Protein AF-A0A527ZCN1-F1 (afdb_monomer_lite)

Sequence (40 aa):
TFCTREYAPVCARRRGELRTFPNACEARAADYRIVDDGPC

Radius of gyration: 9.03 Å; chains: 1; bounding box: 24×11×20 Å

Foldseek 3Di:
DDDDPQQFWFWWDDPRDIFIDSDPVVCVVVVTHTDGSHGD

pLDDT: mean 94.34, std 4.93, range [67.81, 98.19]

Structure (mmCIF, N/CA/C/O backbone):
data_AF-A0A527ZCN1-F1
#
_entry.id   AF-A0A527ZCN1-F1
#
loop_
_atom_site.group_PDB
_atom_site.id
_atom_site.type_symbol
_atom_site.label_atom_id
_atom_site.label_alt_id
_atom_site.label_comp_id
_atom_site.label_asym_id
_atom_site.label_entity_id
_atom_site.label_seq_id
_atom_site.pdbx_PDB_ins_code
_atom_site.Cartn_x
_atom_site.Cartn_y
_atom_site.Cartn_z
_atom_site.occupancy
_atom_site.B_iso_or_equiv
_atom_site.auth_seq_id
_atom_site.auth_comp_id
_atom_site.auth_asym_id
_atom_site.auth_atom_id
_atom_site.pdbx_PDB_model_num
ATOM 1 N N . THR A 1 1 ? 12.749 -5.704 7.887 1.00 67.81 1 THR A N 1
ATOM 2 C CA . THR A 1 1 ? 12.223 -5.981 6.537 1.00 67.81 1 THR A CA 1
ATOM 3 C C . THR A 1 1 ? 12.942 -5.119 5.530 1.00 67.81 1 THR A C 1
ATOM 5 O O . THR A 1 1 ? 13.125 -3.941 5.802 1.00 67.81 1 THR A O 1
ATOM 8 N N . PHE A 1 2 ? 1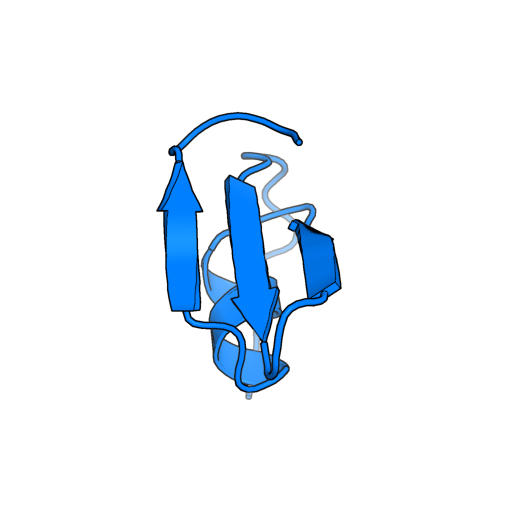3.388 -5.699 4.418 1.00 85.56 2 PHE A N 1
ATOM 9 C CA . PHE A 1 2 ? 13.934 -4.965 3.277 1.00 85.56 2 PHE A CA 1
ATOM 10 C C . PHE A 1 2 ? 12.882 -4.980 2.165 1.00 85.56 2 PHE A C 1
ATOM 12 O O . PHE A 1 2 ? 12.367 -6.050 1.849 1.00 85.56 2 PHE A O 1
ATOM 19 N N . CYS A 1 3 ? 12.554 -3.815 1.608 1.00 92.31 3 CYS A N 1
ATOM 20 C CA . CYS A 1 3 ? 11.639 -3.679 0.476 1.00 92.31 3 CYS A CA 1
ATOM 21 C C . CYS A 1 3 ? 12.372 -3.067 -0.716 1.00 92.31 3 CYS A C 1
ATOM 23 O O . CYS A 1 3 ? 13.283 -2.252 -0.549 1.00 92.31 3 CYS A O 1
ATOM 25 N N . THR A 1 4 ? 11.981 -3.475 -1.921 1.00 91.25 4 THR A N 1
ATOM 26 C CA . THR A 1 4 ? 12.453 -2.852 -3.158 1.00 91.25 4 THR A CA 1
ATOM 27 C C . THR A 1 4 ? 11.927 -1.418 -3.247 1.00 91.25 4 THR A C 1
ATOM 29 O O . THR A 1 4 ? 10.900 -1.080 -2.661 1.00 91.25 4 THR A O 1
ATOM 32 N N . ARG A 1 5 ? 12.619 -0.564 -4.010 1.00 90.31 5 ARG A N 1
ATOM 33 C CA . ARG A 1 5 ? 12.129 0.786 -4.351 1.00 90.31 5 ARG A CA 1
ATOM 34 C C . ARG A 1 5 ? 11.250 0.789 -5.604 1.00 90.31 5 ARG A C 1
ATOM 36 O O . ARG A 1 5 ? 11.199 1.781 -6.322 1.00 90.31 5 ARG A O 1
ATOM 43 N N . GLU A 1 6 ? 10.620 -0.340 -5.904 1.00 93.50 6 GLU A N 1
ATOM 44 C CA . GLU A 1 6 ? 9.655 -0.424 -6.992 1.00 93.50 6 GLU A CA 1
ATOM 45 C C . GLU A 1 6 ? 8.420 0.403 -6.635 1.00 93.50 6 GLU A C 1
ATOM 47 O O . GLU A 1 6 ? 7.946 0.358 -5.496 1.00 93.50 6 GLU A O 1
ATOM 52 N N . TYR A 1 7 ? 7.919 1.159 -7.608 1.00 93.31 7 TYR A N 1
ATOM 53 C CA . TYR A 1 7 ? 6.695 1.931 -7.465 1.00 93.31 7 TYR A CA 1
ATOM 54 C C . TYR A 1 7 ? 5.542 1.188 -8.143 1.00 93.31 7 TYR A C 1
ATOM 56 O O . TYR A 1 7 ? 5.391 1.234 -9.362 1.00 93.31 7 TYR A O 1
ATOM 64 N N . ALA A 1 8 ? 4.757 0.489 -7.330 1.00 96.06 8 ALA A N 1
ATOM 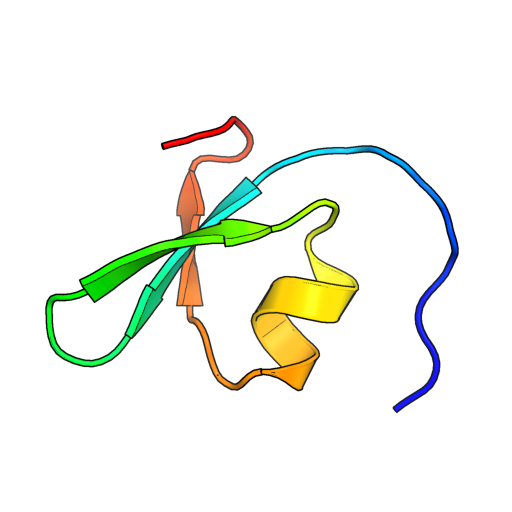65 C CA . ALA A 1 8 ? 3.577 -0.278 -7.712 1.00 96.06 8 ALA A CA 1
ATOM 66 C C . ALA A 1 8 ? 2.519 -0.073 -6.612 1.00 96.06 8 ALA A C 1
ATOM 68 O O . ALA A 1 8 ? 2.408 -0.907 -5.707 1.00 96.06 8 ALA A O 1
ATOM 69 N N . PRO A 1 9 ? 1.847 1.093 -6.594 1.00 97.06 9 PRO A N 1
ATOM 70 C CA . PRO A 1 9 ? 1.102 1.550 -5.431 1.00 97.06 9 PRO A CA 1
ATOM 71 C C . PRO A 1 9 ? -0.090 0.651 -5.121 1.00 97.06 9 PRO A C 1
ATOM 73 O O . PRO A 1 9 ? -0.798 0.233 -6.026 1.00 97.06 9 PRO A O 1
ATOM 76 N N . VAL A 1 10 ? -0.335 0.413 -3.832 1.00 97.75 10 VAL A N 1
ATOM 77 C CA . VAL A 1 10 ? -1.446 -0.422 -3.355 1.00 97.75 10 VAL A CA 1
ATOM 78 C C . VAL A 1 10 ? -2.241 0.280 -2.264 1.00 97.75 10 VAL A C 1
ATOM 80 O O . VAL A 1 10 ? -1.682 1.035 -1.457 1.00 97.75 10 VAL A O 1
ATOM 83 N N . CYS A 1 11 ? -3.530 -0.026 -2.191 1.00 98.19 11 CYS A N 1
ATOM 84 C CA . CYS A 1 11 ? -4.417 0.437 -1.144 1.00 98.19 11 CYS A CA 1
ATOM 85 C C . CYS A 1 11 ? -4.435 -0.611 -0.045 1.00 98.19 11 CYS A C 1
ATOM 87 O O . CYS A 1 11 ? -4.773 -1.780 -0.266 1.00 98.19 11 CYS A O 1
ATOM 89 N N . ALA A 1 12 ? -4.073 -0.209 1.167 1.00 97.50 12 ALA A N 1
ATOM 90 C CA . ALA A 1 12 ? -4.027 -1.117 2.2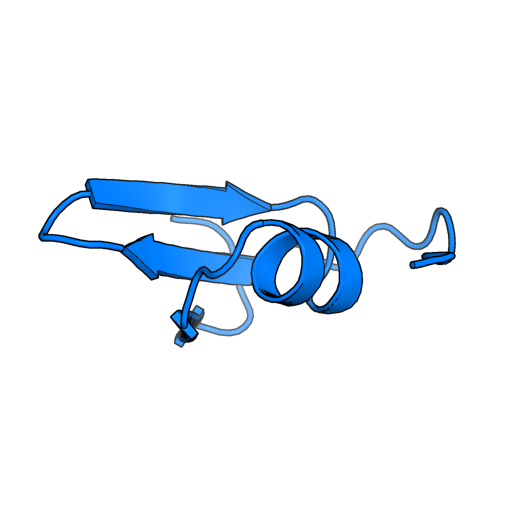94 1.00 97.50 12 ALA A CA 1
ATOM 91 C C . ALA A 1 12 ? -4.802 -0.555 3.486 1.00 97.50 12 ALA A C 1
ATOM 93 O O . ALA A 1 12 ? -4.887 0.655 3.692 1.00 97.50 12 ALA A O 1
ATOM 94 N N . ARG A 1 13 ? -5.377 -1.453 4.290 1.00 96.94 13 ARG A N 1
ATOM 95 C CA . ARG A 1 13 ? -6.224 -1.121 5.435 1.00 96.94 13 ARG A CA 1
ATOM 96 C C . ARG A 1 13 ? -5.631 -1.613 6.746 1.00 96.94 13 ARG A C 1
ATOM 98 O O . ARG A 1 13 ? -5.228 -2.777 6.852 1.00 96.94 13 ARG A O 1
ATOM 105 N N . ARG A 1 14 ? -5.697 -0.774 7.780 1.00 95.94 14 ARG A N 1
ATOM 106 C CA . ARG A 1 14 ? -5.364 -1.136 9.163 1.00 95.94 14 ARG A CA 1
ATOM 107 C C . ARG A 1 14 ? -6.302 -0.431 10.137 1.00 95.94 14 ARG A C 1
ATOM 109 O O . ARG A 1 14 ? -6.379 0.784 10.156 1.00 95.94 14 ARG A O 1
ATOM 116 N N . ARG A 1 15 ? -7.019 -1.198 10.969 1.00 93.81 15 ARG A N 1
ATOM 117 C CA . ARG A 1 15 ? -7.915 -0.663 12.024 1.00 93.81 15 ARG A CA 1
ATOM 118 C C . ARG A 1 15 ? -8.925 0.398 11.534 1.00 93.81 15 ARG A C 1
ATOM 120 O O . ARG A 1 15 ? -9.255 1.317 12.267 1.00 93.81 15 ARG A O 1
ATOM 127 N N . GLY A 1 16 ? -9.422 0.256 10.303 1.00 92.44 16 GLY A N 1
ATOM 128 C CA . GLY A 1 16 ? -10.368 1.200 9.693 1.00 92.44 16 GLY A CA 1
ATOM 129 C C . GLY A 1 16 ? -9.718 2.359 8.928 1.00 92.44 16 GLY A C 1
ATOM 130 O O . GLY A 1 16 ? -10.417 3.034 8.185 1.00 92.44 16 GLY A O 1
ATOM 131 N N . GLU A 1 17 ? -8.402 2.543 9.032 1.00 95.19 17 GLU A N 1
ATOM 132 C CA . GLU A 1 17 ? -7.640 3.485 8.209 1.00 95.19 17 GLU A CA 1
ATOM 133 C C . GLU A 1 17 ? -7.292 2.842 6.865 1.00 95.19 17 GLU A C 1
ATOM 135 O O . GLU A 1 17 ? -6.796 1.710 6.834 1.00 95.19 17 GLU A O 1
ATOM 140 N N . LEU A 1 18 ? -7.550 3.560 5.772 1.00 95.94 18 LEU A N 1
ATOM 141 C CA . LEU A 1 18 ? -7.070 3.238 4.431 1.00 95.94 18 LEU A CA 1
ATOM 142 C C . LEU A 1 18 ? -5.883 4.137 4.109 1.00 95.94 18 LEU A C 1
ATOM 144 O O . LEU A 1 18 ? -5.941 5.347 4.327 1.00 95.94 18 LEU A O 1
ATOM 148 N N . ARG A 1 19 ? -4.813 3.541 3.593 1.00 96.56 19 ARG A N 1
ATOM 149 C CA . ARG A 1 19 ? -3.608 4.265 3.212 1.00 96.56 19 ARG A CA 1
ATOM 150 C C . ARG A 1 19 ? -2.996 3.659 1.960 1.00 96.56 19 ARG A C 1
ATOM 152 O O . ARG A 1 19 ? -2.862 2.440 1.849 1.00 96.56 19 ARG A O 1
ATOM 159 N N . THR A 1 20 ? -2.575 4.537 1.059 1.00 97.44 20 THR A N 1
ATOM 160 C CA . THR A 1 20 ? -1.807 4.177 -0.131 1.00 97.44 20 THR A CA 1
ATOM 161 C C . THR A 1 20 ? -0.342 3.984 0.241 1.00 97.44 20 THR A C 1
ATOM 163 O O . THR A 1 20 ? 0.278 4.858 0.855 1.00 97.44 20 THR A O 1
ATOM 166 N N . PHE A 1 21 ? 0.209 2.833 -0.129 1.00 96.94 21 PHE A N 1
ATOM 167 C CA . PHE A 1 21 ? 1.628 2.514 0.007 1.00 96.94 21 PHE A CA 1
ATOM 168 C C . PHE A 1 21 ? 2.281 2.481 -1.373 1.00 96.94 21 PHE A C 1
ATOM 170 O O . PHE A 1 21 ? 1.620 2.090 -2.332 1.00 96.94 21 PHE A O 1
ATOM 177 N N . PRO A 1 22 ? 3.569 2.845 -1.498 1.00 96.56 22 PRO A N 1
ATOM 178 C CA . PRO A 1 2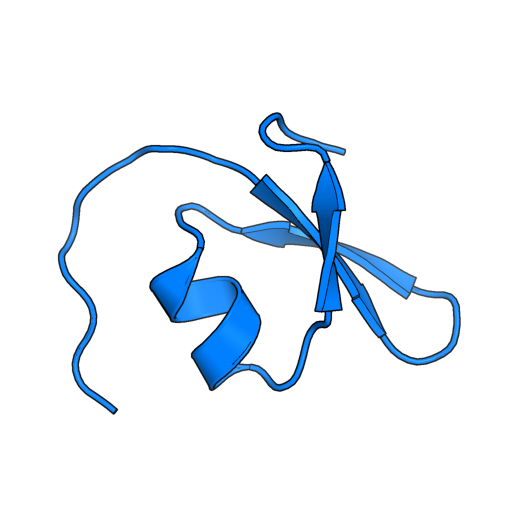2 ? 4.261 2.857 -2.787 1.00 96.56 22 PRO A CA 1
ATOM 179 C C . PRO A 1 22 ? 4.448 1.453 -3.374 1.00 96.56 22 PRO A C 1
ATOM 181 O O . PRO A 1 22 ? 4.606 1.328 -4.584 1.00 96.56 22 PRO A O 1
ATOM 184 N N . ASN A 1 23 ? 4.416 0.408 -2.538 1.00 95.56 23 ASN A N 1
ATOM 185 C CA . ASN A 1 23 ? 4.323 -0.980 -2.972 1.00 95.56 23 ASN A CA 1
ATOM 186 C C . ASN A 1 23 ? 3.763 -1.913 -1.887 1.00 95.56 23 ASN A C 1
ATOM 188 O O . ASN A 1 23 ? 3.674 -1.580 -0.701 1.00 95.56 23 ASN A O 1
ATOM 192 N N . ALA A 1 24 ? 3.424 -3.130 -2.313 1.00 95.94 24 ALA A N 1
ATOM 193 C CA . ALA A 1 24 ? 2.895 -4.191 -1.465 1.00 95.94 24 ALA A CA 1
ATOM 194 C C . ALA A 1 24 ? 3.849 -4.638 -0.344 1.00 95.94 24 ALA A C 1
ATOM 196 O O . ALA A 1 24 ? 3.393 -5.098 0.705 1.00 95.94 24 ALA A O 1
ATOM 197 N N . CYS A 1 25 ? 5.165 -4.536 -0.546 1.00 96.38 25 CYS A N 1
ATOM 198 C CA . CYS A 1 25 ? 6.133 -4.870 0.496 1.00 96.38 25 CYS A CA 1
ATOM 199 C C . CYS A 1 25 ? 6.060 -3.861 1.645 1.00 96.38 25 CYS A C 1
ATOM 201 O O . CYS A 1 25 ? 5.952 -4.275 2.799 1.00 96.38 25 CYS A O 1
ATOM 203 N N . GLU A 1 26 ? 6.041 -2.560 1.341 1.00 96.00 26 GLU A N 1
ATOM 204 C CA . GLU A 1 26 ? 5.945 -1.506 2.356 1.00 96.00 26 GLU A CA 1
ATOM 205 C C . GLU A 1 26 ? 4.630 -1.570 3.139 1.00 96.00 26 GLU A C 1
ATOM 207 O O . GLU A 1 26 ? 4.647 -1.453 4.364 1.00 96.00 26 GLU A O 1
ATOM 212 N N . ALA A 1 27 ? 3.508 -1.856 2.468 1.00 96.44 27 ALA A N 1
ATOM 213 C CA . ALA A 1 27 ? 2.224 -2.071 3.139 1.00 96.44 27 ALA A CA 1
ATOM 214 C C . ALA A 1 27 ? 2.297 -3.211 4.169 1.00 96.44 27 ALA A C 1
ATOM 216 O O . ALA A 1 27 ? 1.898 -3.046 5.324 1.00 96.44 27 ALA A O 1
ATOM 217 N N . ARG A 1 28 ? 2.853 -4.365 3.772 1.00 94.19 28 ARG A N 1
ATOM 218 C CA . ARG A 1 28 ? 3.003 -5.531 4.659 1.00 94.19 28 ARG A CA 1
ATOM 219 C C . ARG A 1 28 ? 4.002 -5.269 5.785 1.00 94.19 28 ARG A C 1
ATOM 221 O O . ARG A 1 28 ? 3.761 -5.696 6.907 1.00 94.19 28 ARG A O 1
ATOM 228 N N . ALA A 1 29 ? 5.091 -4.553 5.505 1.00 95.12 29 ALA A N 1
ATOM 229 C CA . ALA A 1 29 ? 6.089 -4.169 6.504 1.00 95.12 29 ALA A CA 1
ATOM 230 C C . ALA A 1 29 ? 5.522 -3.222 7.576 1.00 95.12 29 ALA A C 1
ATOM 232 O O . ALA A 1 29 ? 6.018 -3.217 8.700 1.00 95.12 29 ALA A O 1
ATOM 233 N N . ALA A 1 30 ? 4.494 -2.441 7.232 1.00 94.31 30 ALA A N 1
ATOM 234 C CA . ALA A 1 30 ? 3.777 -1.550 8.140 1.00 94.31 30 ALA A CA 1
ATOM 235 C C . ALA A 1 30 ? 2.563 -2.210 8.837 1.00 94.31 30 ALA A C 1
ATOM 237 O O . ALA A 1 30 ? 1.772 -1.509 9.474 1.00 94.31 30 ALA A O 1
ATOM 238 N N . ASP A 1 31 ? 2.388 -3.531 8.711 1.00 95.56 31 ASP A N 1
ATOM 239 C CA . ASP A 1 31 ? 1.239 -4.297 9.220 1.00 95.56 31 ASP A CA 1
ATOM 240 C C . ASP A 1 31 ? -0.122 -3.866 8.640 1.00 95.56 31 ASP A C 1
ATOM 242 O O . ASP A 1 31 ? -1.161 -3.942 9.311 1.00 95.56 31 ASP A O 1
ATOM 246 N N . TYR A 1 32 ? -0.145 -3.406 7.387 1.00 96.94 32 TYR A N 1
ATOM 247 C CA . TYR A 1 32 ? -1.385 -3.156 6.656 1.00 96.94 32 TYR A CA 1
ATOM 248 C C . TYR A 1 32 ? -1.771 -4.368 5.802 1.00 96.94 32 TYR A C 1
ATOM 250 O O . TYR A 1 32 ? -0.932 -5.024 5.179 1.00 96.94 32 TYR A O 1
ATOM 258 N N . ARG A 1 33 ? -3.077 -4.651 5.729 1.00 96.50 33 ARG A N 1
ATOM 259 C CA . ARG A 1 33 ? -3.627 -5.650 4.805 1.00 96.50 33 ARG A CA 1
ATOM 260 C C . ARG A 1 33 ? -4.006 -4.958 3.502 1.00 96.50 33 ARG A C 1
ATOM 262 O O . ARG A 1 33 ? -4.854 -4.074 3.519 1.00 96.50 33 ARG A O 1
ATOM 269 N N . ILE A 1 34 ? -3.411 -5.387 2.396 1.00 97.00 34 ILE A N 1
ATOM 270 C CA . ILE A 1 34 ? -3.755 -4.908 1.051 1.00 97.00 34 ILE A CA 1
ATOM 271 C C . ILE A 1 34 ? -5.207 -5.288 0.740 1.00 97.00 34 ILE A C 1
ATOM 273 O O . ILE A 1 34 ? -5.625 -6.413 1.027 1.00 97.00 34 ILE A O 1
ATOM 277 N N . VAL A 1 35 ? -5.969 -4.325 0.228 1.00 97.25 35 VAL A N 1
ATOM 278 C CA . VAL A 1 35 ? -7.379 -4.476 -0.165 1.00 97.25 35 VAL A CA 1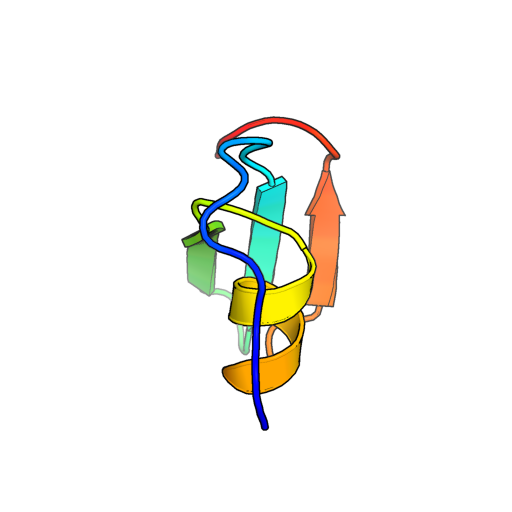
ATOM 279 C C . VAL A 1 35 ? -7.614 -4.138 -1.637 1.00 97.25 35 VAL A C 1
ATOM 281 O O . VAL A 1 35 ? -8.609 -4.602 -2.180 1.00 97.25 35 VAL A O 1
ATOM 284 N N . ASP A 1 36 ? -6.707 -3.380 -2.259 1.00 96.19 36 ASP A N 1
ATOM 285 C CA . ASP A 1 36 ? -6.704 -3.061 -3.689 1.00 96.19 36 ASP A CA 1
ATOM 286 C C . ASP A 1 36 ? -5.255 -3.013 -4.205 1.00 96.19 36 ASP A C 1
ATOM 288 O O . ASP A 1 36 ? -4.335 -2.657 -3.458 1.00 96.19 36 ASP A O 1
ATOM 292 N N . ASP A 1 37 ? -5.066 -3.360 -5.475 1.00 93.00 37 ASP A N 1
ATOM 293 C CA . ASP A 1 37 ? -3.780 -3.344 -6.177 1.00 93.00 37 ASP A CA 1
ATOM 294 C C . ASP A 1 37 ? -3.482 -1.977 -6.835 1.00 93.00 37 ASP A C 1
ATOM 296 O O . ASP A 1 37 ? -2.462 -1.826 -7.507 1.00 93.00 37 ASP A O 1
ATOM 300 N N . GLY A 1 38 ? -4.357 -0.981 -6.641 1.00 94.19 38 GLY A N 1
ATOM 301 C CA . GLY A 1 38 ? -4.131 0.436 -6.954 1.00 94.19 38 GLY A CA 1
ATOM 302 C C . GLY A 1 38 ? -4.170 1.342 -5.713 1.00 94.19 38 GLY A C 1
ATOM 303 O O . GLY A 1 38 ? -4.381 0.857 -4.604 1.00 94.19 38 GLY A O 1
ATOM 304 N N . PRO A 1 39 ? -3.959 2.663 -5.852 1.00 94.75 39 PRO A N 1
ATOM 305 C CA . PRO A 1 39 ? -4.035 3.594 -4.726 1.00 94.75 39 PRO A CA 1
ATOM 306 C C 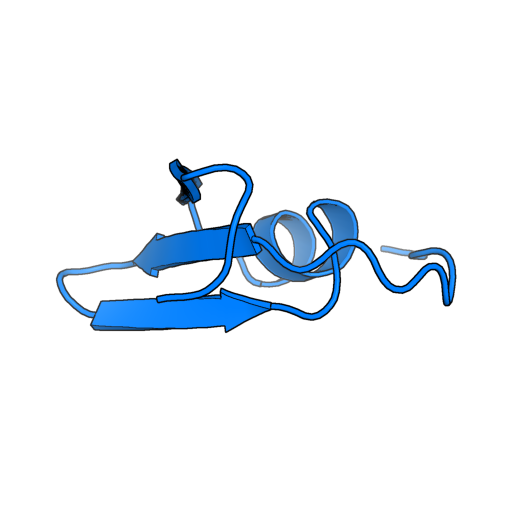. PRO A 1 39 ? -5.459 3.705 -4.149 1.00 94.75 39 PRO A C 1
ATOM 308 O O . PRO A 1 39 ? -6.438 3.638 -4.889 1.00 94.75 39 PRO A O 1
ATOM 311 N N . CYS A 1 40 ? -5.550 3.917 -2.829 1.00 89.81 40 CYS A N 1
ATOM 312 C CA . CYS A 1 40 ? -6.694 4.589 -2.214 1.00 89.81 40 CYS A CA 1
ATOM 313 C C . CYS A 1 40 ? -6.667 6.081 -2.622 1.00 89.81 40 CYS A C 1
ATOM 315 O O . CYS A 1 40 ? -7.756 6.677 -2.680 1.00 89.81 40 CYS A O 1
#

Secondary structure (DSSP, 8-state):
---------EEEEETTEEEEESSHHHHHHTTPEEEESS--